Protein AF-A0A1I3RPF4-F1 (afdb_monomer_lite)

Secondary structure (DSSP, 8-state):
-PPPHHHHHHHHHHHSTT--TT-HHHHHHHHHHHHHHHHHHHHHHHHHHTT-EEEEE-SSSEEEEEE--HHHHHHHSSSSSEEEEEEE-TT--EEEEEEEETT-SSS--EEEE-GGGHHHHHHHHHHHHHH--

Sequence (133 aa):
MDKSGFSQSIDRIKSGSDYDPTDAGYKRLIKRIETEGKIARKAAQALLDAGYSVSVYDGEETTVTRSTSIGEIMAAMNTTDDDRLIAFDAEGKRVGFVWFVYGNGGDDVISDYACSLEAALA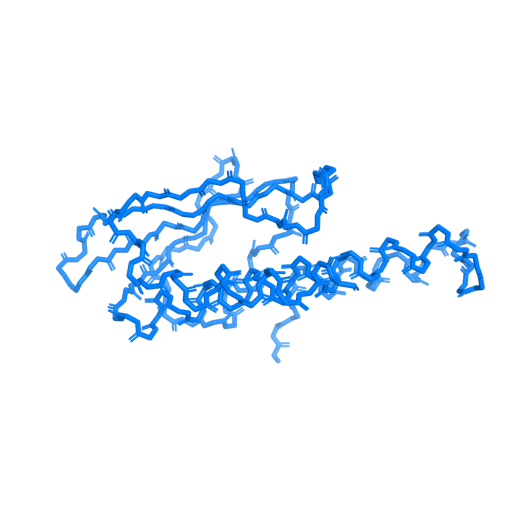PVNAYADSLAA

Structure (mmCIF, N/CA/C/O backbone):
data_AF-A0A1I3RPF4-F1
#
_entry.id   AF-A0A1I3RPF4-F1
#
loop_
_atom_site.group_PDB
_atom_site.id
_atom_site.type_symbol
_atom_site.label_atom_id
_atom_site.label_alt_id
_atom_site.label_comp_id
_atom_site.label_asym_id
_atom_site.label_entity_id
_atom_site.label_seq_id
_atom_site.pdbx_PDB_ins_code
_atom_site.Cartn_x
_atom_site.Cartn_y
_atom_site.Cartn_z
_atom_site.occupancy
_atom_site.B_iso_or_equiv
_atom_site.auth_seq_id
_atom_site.auth_comp_id
_atom_site.auth_asym_id
_atom_site.auth_atom_id
_atom_site.pdbx_PDB_model_num
ATOM 1 N N . MET A 1 1 ? -11.001 13.374 -8.369 1.00 48.22 1 MET A N 1
ATOM 2 C CA . MET A 1 1 ? -10.412 12.217 -7.667 1.00 48.22 1 MET A CA 1
ATOM 3 C C . MET A 1 1 ? -8.944 12.518 -7.527 1.00 48.22 1 MET A C 1
ATOM 5 O O . MET A 1 1 ? -8.336 12.854 -8.536 1.00 48.22 1 MET A O 1
ATOM 9 N N . ASP A 1 2 ? -8.432 12.504 -6.303 1.00 61.72 2 ASP A N 1
ATOM 10 C CA . ASP A 1 2 ? -7.007 12.720 -6.077 1.00 61.72 2 ASP A CA 1
ATOM 11 C C . ASP A 1 2 ? -6.197 11.573 -6.708 1.00 61.72 2 ASP A C 1
ATOM 13 O O . ASP A 1 2 ? -6.658 10.425 -6.729 1.00 61.72 2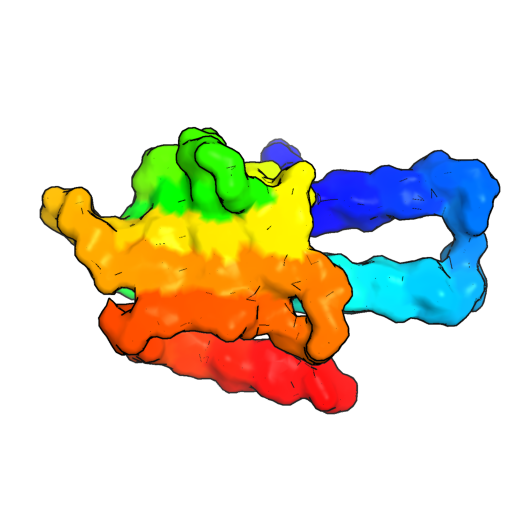 ASP A O 1
ATOM 17 N N . LYS A 1 3 ? -5.051 11.888 -7.313 1.00 74.62 3 LYS A N 1
ATOM 18 C CA . LYS A 1 3 ? -4.196 10.897 -7.982 1.00 74.62 3 LYS A CA 1
ATOM 19 C C . LYS A 1 3 ? -3.338 10.202 -6.925 1.00 74.62 3 LYS A C 1
ATOM 21 O O . LYS A 1 3 ? -2.750 10.877 -6.090 1.00 74.62 3 LYS A O 1
ATOM 26 N N . SER A 1 4 ? -3.195 8.876 -6.995 1.00 88.38 4 SER A N 1
ATOM 27 C CA . SER A 1 4 ? -2.285 8.158 -6.086 1.00 88.38 4 SER A CA 1
ATOM 28 C C . SER A 1 4 ? -0.841 8.651 -6.223 1.00 88.38 4 SER A C 1
ATOM 30 O O . SER A 1 4 ? -0.439 9.037 -7.327 1.00 88.38 4 SER A O 1
ATOM 32 N N . GLY A 1 5 ? -0.038 8.570 -5.156 1.00 88.56 5 GLY A N 1
ATOM 33 C CA . GLY A 1 5 ? 1.385 8.937 -5.220 1.00 88.56 5 GLY A CA 1
ATOM 34 C C . GLY A 1 5 ? 2.151 8.146 -6.288 1.00 88.56 5 GLY A C 1
ATOM 35 O O . GLY A 1 5 ? 2.967 8.702 -7.017 1.00 88.56 5 GLY A O 1
ATOM 36 N N . PHE A 1 6 ? 1.785 6.881 -6.520 1.00 92.75 6 PHE A N 1
ATOM 37 C CA . PHE A 1 6 ? 2.307 6.070 -7.632 1.00 92.75 6 PHE A CA 1
ATOM 38 C C . PHE A 1 6 ? 2.025 6.682 -9.015 1.00 92.75 6 PHE A C 1
ATOM 40 O O . PHE A 1 6 ? 2.915 6.744 -9.865 1.00 92.75 6 PHE A O 1
ATOM 47 N N . SER A 1 7 ? 0.798 7.166 -9.252 1.00 91.06 7 SER A N 1
ATOM 48 C CA . SER A 1 7 ? 0.452 7.834 -10.514 1.00 91.06 7 SER A CA 1
ATOM 49 C C . SER A 1 7 ? 1.229 9.136 -10.678 1.00 91.06 7 SER A C 1
ATOM 51 O O . SER A 1 7 ? 1.669 9.443 -11.784 1.00 91.06 7 SER A O 1
ATOM 53 N N . GLN A 1 8 ? 1.410 9.891 -9.593 1.00 91.94 8 GLN A N 1
ATOM 54 C CA . GLN A 1 8 ? 2.178 11.135 -9.608 1.00 91.94 8 GLN A CA 1
ATOM 55 C C . GLN A 1 8 ? 3.664 10.880 -9.914 1.00 91.94 8 GLN A C 1
ATOM 57 O O . GLN A 1 8 ? 4.267 11.633 -10.681 1.00 91.94 8 GLN A O 1
ATOM 62 N N . SER A 1 9 ? 4.244 9.794 -9.397 1.00 91.56 9 SER A N 1
ATOM 63 C CA . SER A 1 9 ? 5.628 9.394 -9.690 1.00 91.56 9 SER A CA 1
ATOM 64 C C . SER A 1 9 ? 5.828 9.010 -11.157 1.00 91.56 9 SER A C 1
ATOM 66 O O . SER A 1 9 ? 6.793 9.455 -11.782 1.00 91.56 9 SER A O 1
ATOM 68 N N . ILE A 1 10 ? 4.892 8.263 -11.752 1.00 93.69 10 ILE A N 1
ATOM 69 C CA . ILE A 1 10 ? 4.937 7.938 -13.189 1.00 93.69 10 ILE A CA 1
ATOM 70 C C . ILE A 1 10 ? 4.796 9.204 -14.044 1.00 93.69 10 ILE A C 1
ATOM 72 O O . ILE A 1 10 ? 5.541 9.367 -15.014 1.00 93.69 10 ILE A O 1
ATOM 76 N N . ASP A 1 11 ? 3.875 10.106 -13.690 1.00 94.38 11 ASP A N 1
ATOM 77 C CA . ASP A 1 11 ? 3.688 11.381 -14.395 1.00 94.38 11 ASP A CA 1
ATOM 78 C C . ASP A 1 11 ? 4.976 12.225 -14.349 1.00 94.38 11 ASP A C 1
ATOM 80 O O . ASP A 1 11 ? 5.404 12.758 -15.375 1.00 94.38 11 ASP A O 1
ATOM 84 N N . ARG A 1 12 ? 5.652 12.273 -13.190 1.00 93.00 12 ARG A N 1
ATOM 85 C CA . ARG A 1 12 ? 6.932 12.978 -13.019 1.00 93.00 12 ARG A CA 1
ATOM 86 C C . ARG A 1 12 ? 8.027 12.400 -13.913 1.00 93.00 12 ARG A C 1
ATOM 88 O O . ARG A 1 12 ? 8.697 13.169 -14.600 1.00 93.00 12 ARG A O 1
ATOM 95 N N . ILE A 1 13 ? 8.168 11.072 -13.957 1.00 93.31 13 ILE A N 1
ATOM 96 C CA . ILE A 1 13 ? 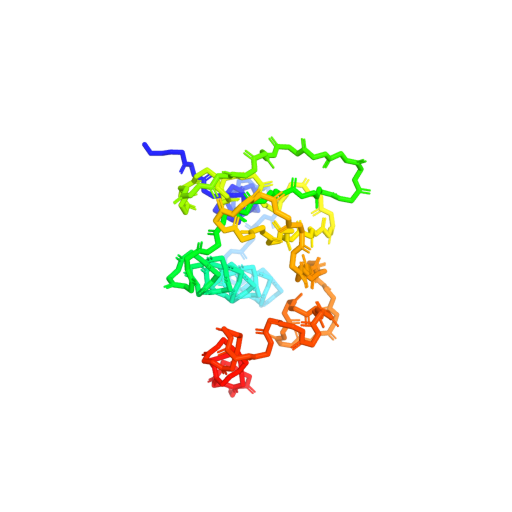9.138 10.389 -14.831 1.00 93.31 13 ILE A CA 1
ATOM 97 C C . ILE A 1 13 ? 8.887 10.755 -16.296 1.00 93.31 13 ILE A C 1
ATOM 99 O O . ILE A 1 13 ? 9.809 11.175 -16.987 1.00 93.31 13 ILE A O 1
ATOM 103 N N . LYS A 1 14 ? 7.635 10.655 -16.755 1.00 94.44 14 LYS A N 1
ATOM 104 C CA . LYS A 1 14 ? 7.255 10.933 -18.151 1.00 94.44 14 LYS A CA 1
ATOM 105 C C . LYS A 1 14 ? 7.414 12.403 -18.549 1.00 94.44 14 LYS A C 1
ATOM 107 O O . LYS A 1 14 ? 7.496 12.698 -19.736 1.00 94.44 14 LYS A O 1
ATOM 112 N N . SER A 1 15 ? 7.428 13.314 -17.576 1.00 95.00 15 SER A N 1
ATOM 113 C CA . SER A 1 15 ? 7.624 14.750 -17.802 1.00 95.00 15 SER A CA 1
ATOM 114 C C . SER A 1 15 ? 9.094 15.192 -17.839 1.00 95.00 15 SER A C 1
ATOM 116 O O . SER A 1 15 ? 9.365 16.345 -18.171 1.00 95.00 15 SER A O 1
ATOM 118 N N . GLY A 1 16 ? 10.040 14.312 -17.487 1.00 93.75 16 GLY A N 1
ATOM 119 C CA . GLY A 1 16 ? 11.468 14.636 -17.487 1.00 93.75 16 GLY A CA 1
ATOM 120 C C . GLY A 1 16 ? 12.027 14.814 -18.901 1.00 93.75 16 GLY A C 1
ATOM 121 O O . GLY A 1 16 ? 11.643 14.086 -19.813 1.00 93.75 16 GLY A O 1
ATOM 122 N N . SER A 1 17 ? 12.962 15.753 -19.085 1.00 93.19 17 SER A N 1
ATOM 123 C CA . SER A 1 17 ? 13.583 16.037 -20.394 1.00 93.19 17 SER A CA 1
ATOM 124 C C . SER A 1 17 ? 14.313 14.838 -20.996 1.00 93.19 17 SER A C 1
ATOM 126 O O . SER A 1 17 ? 14.400 14.728 -22.215 1.00 93.19 17 SER A O 1
ATOM 128 N N . ASP A 1 18 ? 14.813 13.952 -20.136 1.00 92.81 18 ASP A N 1
ATOM 129 C CA . ASP A 1 18 ? 15.638 12.803 -20.515 1.00 92.81 18 ASP A CA 1
ATOM 130 C C . ASP A 1 18 ? 14.807 11.518 -20.679 1.00 92.81 18 ASP A C 1
ATOM 132 O O . ASP A 1 18 ? 15.357 10.454 -20.960 1.00 92.81 18 ASP A O 1
ATOM 136 N N . TYR A 1 19 ? 13.481 11.593 -20.502 1.00 95.00 19 TYR A N 1
ATOM 137 C CA . TYR A 1 19 ? 12.597 10.443 -20.648 1.00 95.00 19 TYR A CA 1
ATOM 138 C C . TYR A 1 19 ? 12.561 9.943 -22.096 1.00 95.00 19 TYR A C 1
ATOM 140 O O . TYR A 1 19 ? 12.084 10.630 -22.999 1.00 95.00 19 TYR A O 1
ATOM 148 N N . ASP A 1 20 ? 12.981 8.695 -22.292 1.00 94.50 20 ASP A N 1
ATOM 149 C CA . ASP A 1 20 ? 12.804 7.960 -23.541 1.00 94.50 20 ASP A CA 1
ATOM 150 C C . ASP A 1 20 ? 11.832 6.787 -23.310 1.00 94.50 20 ASP A C 1
ATOM 152 O O . ASP A 1 20 ? 12.175 5.824 -22.616 1.00 94.50 20 ASP A O 1
ATOM 156 N N . PRO A 1 21 ? 10.616 6.807 -23.891 1.00 92.25 21 PRO A N 1
ATOM 157 C CA . PRO A 1 21 ? 9.656 5.715 -23.742 1.00 92.25 21 PRO A CA 1
ATOM 158 C C . PRO A 1 21 ? 10.120 4.411 -24.401 1.00 92.25 21 PRO A C 1
ATOM 160 O O . PRO A 1 21 ? 9.504 3.365 -24.178 1.00 92.25 21 PRO A O 1
ATOM 163 N N . THR A 1 22 ? 11.158 4.444 -25.241 1.00 94.62 22 THR A N 1
ATOM 164 C CA . THR A 1 22 ? 11.731 3.263 -25.890 1.00 94.62 22 THR A CA 1
ATOM 165 C C . THR A 1 22 ? 12.829 2.605 -25.057 1.00 94.62 22 THR A C 1
ATOM 167 O O . THR A 1 22 ? 12.987 1.380 -25.168 1.00 94.62 22 THR A O 1
ATOM 170 N N . ASP A 1 23 ? 13.478 3.363 -24.168 1.00 96.44 23 ASP A N 1
ATOM 171 C CA . ASP A 1 23 ? 14.540 2.894 -23.281 1.00 96.44 23 ASP A CA 1
ATOM 172 C C . ASP A 1 23 ? 14.045 1.793 -22.330 1.00 96.44 23 ASP A C 1
ATOM 174 O O . ASP A 1 23 ? 12.978 1.857 -21.706 1.00 96.44 23 ASP A O 1
ATOM 178 N N . ALA A 1 24 ? 14.837 0.727 -22.229 1.00 94.00 24 ALA A N 1
ATOM 179 C CA . ALA A 1 24 ? 14.465 -0.444 -21.447 1.00 94.00 24 ALA A CA 1
ATOM 180 C C . ALA A 1 24 ? 14.519 -0.186 -19.930 1.00 94.00 24 ALA A C 1
ATOM 182 O O . ALA A 1 24 ? 13.795 -0.841 -19.179 1.00 94.00 24 ALA A O 1
ATOM 183 N N . GLY A 1 25 ? 15.359 0.745 -19.473 1.00 93.25 25 GLY A N 1
ATOM 184 C CA . GLY A 1 25 ? 15.434 1.187 -18.084 1.00 93.25 25 GLY A CA 1
ATOM 185 C C . GLY A 1 25 ? 14.157 1.896 -17.649 1.00 93.25 25 GLY A C 1
ATOM 186 O O . GLY A 1 25 ? 13.546 1.474 -16.666 1.00 93.25 25 GLY A O 1
ATOM 187 N N . TYR A 1 26 ? 13.687 2.881 -18.419 1.00 94.19 26 TYR A N 1
ATOM 188 C CA . TYR A 1 26 ? 12.424 3.573 -18.130 1.00 94.19 26 TYR A CA 1
ATOM 189 C C . TYR A 1 26 ? 11.217 2.633 -18.172 1.00 94.19 26 TYR A C 1
ATOM 191 O O . TYR A 1 26 ? 10.355 2.702 -17.293 1.00 94.19 26 TYR A O 1
ATOM 199 N N . LYS A 1 27 ? 11.170 1.703 -19.136 1.00 93.69 27 LYS A N 1
ATOM 200 C CA . LYS A 1 27 ? 10.117 0.671 -19.184 1.00 93.69 27 LYS A CA 1
ATOM 201 C C . LYS A 1 27 ? 10.098 -0.191 -17.923 1.00 93.69 27 LYS A C 1
ATOM 203 O O . LYS A 1 27 ? 9.028 -0.414 -17.361 1.00 93.69 27 LYS A O 1
ATOM 208 N N . ARG A 1 28 ? 11.266 -0.665 -17.467 1.00 91.81 28 ARG A N 1
ATOM 209 C CA . ARG A 1 28 ? 11.378 -1.466 -16.234 1.00 91.81 28 ARG A CA 1
ATOM 210 C C . ARG A 1 28 ? 10.986 -0.661 -14.998 1.00 91.81 28 ARG A C 1
ATOM 212 O O . ARG A 1 28 ? 10.239 -1.171 -14.174 1.00 91.81 28 ARG A O 1
ATOM 219 N N . LEU A 1 29 ? 11.437 0.590 -14.902 1.00 91.75 29 LEU A N 1
ATOM 220 C CA . LEU A 1 29 ? 11.110 1.484 -13.791 1.00 91.75 29 LEU A CA 1
ATOM 221 C C . LEU A 1 29 ? 9.599 1.723 -13.679 1.00 91.75 29 LEU A C 1
ATOM 223 O O . LEU A 1 29 ? 9.029 1.532 -12.610 1.00 91.75 29 LEU A O 1
ATOM 227 N N . ILE A 1 30 ? 8.938 2.086 -14.782 1.00 93.19 30 ILE A N 1
ATOM 228 C CA . ILE A 1 30 ? 7.486 2.318 -14.791 1.00 93.19 30 ILE A CA 1
ATOM 229 C C . ILE A 1 30 ? 6.735 1.027 -14.444 1.00 93.19 30 ILE A C 1
ATOM 231 O O . ILE A 1 30 ? 5.855 1.058 -13.588 1.00 93.19 30 ILE A O 1
ATOM 235 N N . LYS A 1 31 ? 7.116 -0.115 -15.040 1.00 92.56 31 LYS A N 1
ATOM 236 C CA . LYS A 1 31 ? 6.503 -1.417 -14.723 1.00 92.56 31 LYS A CA 1
ATOM 237 C C . LYS A 1 31 ? 6.629 -1.757 -13.233 1.00 92.56 31 LYS A C 1
ATOM 239 O O . LYS A 1 31 ? 5.680 -2.287 -12.654 1.00 92.56 31 LYS A O 1
ATOM 244 N N . ARG A 1 32 ? 7.775 -1.450 -12.613 1.00 92.12 32 ARG A N 1
ATOM 245 C CA . ARG A 1 32 ? 7.990 -1.653 -11.175 1.00 92.12 32 ARG A CA 1
ATOM 246 C C . ARG A 1 32 ? 7.034 -0.790 -10.357 1.00 92.12 32 ARG A C 1
ATOM 248 O O . ARG A 1 32 ? 6.266 -1.347 -9.588 1.00 92.12 32 ARG A O 1
ATOM 255 N N . ILE A 1 33 ? 6.981 0.520 -10.609 1.00 93.56 33 ILE A N 1
ATOM 256 C CA . ILE A 1 33 ? 6.091 1.449 -9.883 1.00 93.56 33 ILE A CA 1
ATOM 257 C C . ILE A 1 33 ? 4.615 1.047 -10.032 1.00 93.56 33 ILE A C 1
ATOM 259 O O . ILE A 1 33 ? 3.838 1.111 -9.080 1.00 93.56 33 ILE A O 1
ATOM 263 N N . GLU A 1 34 ? 4.207 0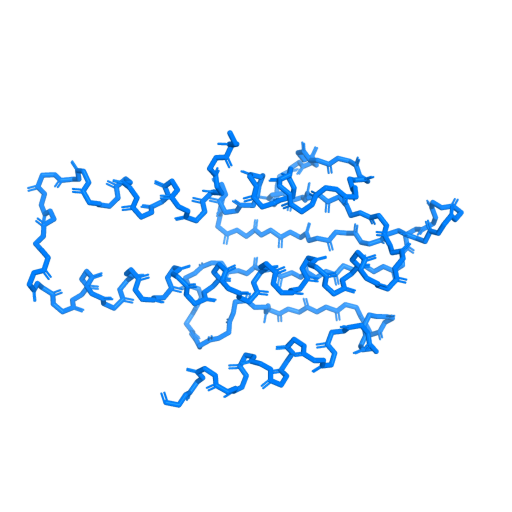.582 -11.216 1.00 93.75 34 GLU A N 1
ATOM 264 C CA . GLU A 1 34 ? 2.855 0.054 -11.434 1.00 93.75 34 GLU A CA 1
ATOM 265 C C . GLU A 1 34 ? 2.580 -1.222 -10.626 1.00 93.75 34 GLU A C 1
ATOM 267 O O . GLU A 1 34 ? 1.459 -1.428 -10.160 1.00 93.75 34 GLU A O 1
ATOM 272 N N . THR A 1 35 ? 3.577 -2.093 -10.483 1.00 93.56 35 THR A N 1
ATOM 273 C CA . THR A 1 35 ? 3.482 -3.350 -9.726 1.00 93.56 35 THR A CA 1
ATOM 274 C C . THR A 1 35 ? 3.433 -3.076 -8.225 1.00 93.56 35 THR A C 1
ATOM 276 O O . THR A 1 35 ? 2.490 -3.517 -7.566 1.00 93.56 35 THR A O 1
ATOM 279 N N . GLU A 1 36 ? 4.352 -2.248 -7.720 1.00 94.88 36 GLU A N 1
ATOM 280 C CA . GLU A 1 36 ? 4.379 -1.743 -6.341 1.00 94.88 36 GLU A CA 1
ATOM 281 C C . GLU A 1 36 ? 3.017 -1.123 -5.978 1.00 94.88 36 GLU A C 1
ATOM 283 O O . GLU A 1 36 ? 2.379 -1.521 -5.002 1.00 94.88 36 GLU A O 1
ATOM 288 N N . GLY A 1 37 ? 2.490 -0.238 -6.833 1.00 94.81 37 GLY A N 1
ATOM 289 C CA . GLY A 1 37 ? 1.194 0.406 -6.613 1.00 94.81 37 GLY A CA 1
ATOM 290 C C . GLY A 1 37 ? 0.004 -0.559 -6.614 1.00 94.81 37 GLY A C 1
ATOM 291 O O . GLY A 1 37 ? -0.959 -0.355 -5.869 1.00 94.81 37 GLY A O 1
ATOM 292 N N . LYS A 1 38 ? 0.045 -1.631 -7.418 1.00 95.25 38 LYS A N 1
ATOM 293 C CA . LYS A 1 38 ? -0.997 -2.676 -7.415 1.00 95.25 38 LYS A CA 1
ATOM 294 C C . LYS A 1 38 ? -0.985 -3.475 -6.116 1.00 95.25 38 LYS A C 1
ATOM 296 O O . LYS A 1 38 ? -2.060 -3.735 -5.573 1.00 95.25 38 LYS A O 1
ATOM 301 N N . ILE A 1 39 ? 0.195 -3.861 -5.635 1.00 96.31 39 ILE A N 1
ATOM 302 C CA . ILE A 1 39 ? 0.349 -4.619 -4.387 1.00 96.31 39 ILE A CA 1
ATOM 303 C C . ILE A 1 39 ? -0.061 -3.745 -3.197 1.00 96.31 39 ILE A C 1
ATOM 305 O O . ILE A 1 39 ? -0.931 -4.152 -2.427 1.00 96.31 39 ILE A O 1
ATOM 309 N N . ALA A 1 40 ? 0.443 -2.508 -3.113 1.00 97.19 40 ALA A N 1
ATOM 310 C CA . ALA A 1 40 ? 0.082 -1.543 -2.071 1.00 97.19 40 ALA A CA 1
ATOM 311 C C . ALA A 1 40 ? -1.432 -1.292 -2.007 1.00 97.19 40 ALA A C 1
ATOM 313 O O . ALA A 1 40 ? -2.044 -1.385 -0.941 1.00 97.19 40 ALA A O 1
ATOM 314 N N . ARG A 1 41 ? -2.077 -1.081 -3.164 1.00 97.75 41 ARG A N 1
ATOM 315 C CA . ARG A 1 41 ? -3.536 -0.925 -3.234 1.00 97.75 41 ARG A CA 1
ATOM 316 C C . ARG A 1 41 ? -4.276 -2.159 -2.739 1.00 97.75 41 ARG A C 1
ATOM 318 O O . ARG A 1 41 ? -5.284 -2.023 -2.048 1.00 97.75 41 ARG A O 1
ATOM 325 N N . LYS A 1 42 ? -3.813 -3.353 -3.111 1.00 98.00 42 LYS A N 1
ATOM 326 C CA . LYS A 1 42 ? -4.454 -4.603 -2.699 1.00 98.00 42 LYS A CA 1
ATOM 327 C C . LYS A 1 42 ? -4.291 -4.843 -1.199 1.00 98.00 42 LYS A C 1
ATOM 329 O O . LYS A 1 42 ? -5.256 -5.259 -0.571 1.00 98.00 42 LYS A O 1
ATOM 334 N N . ALA A 1 43 ? -3.130 -4.518 -0.631 1.00 98.50 43 ALA A N 1
ATOM 335 C CA . ALA A 1 43 ? -2.895 -4.552 0.809 1.00 98.50 43 ALA A CA 1
ATOM 336 C C . ALA A 1 43 ? -3.832 -3.597 1.557 1.00 98.50 43 ALA A C 1
ATOM 338 O O . ALA A 1 43 ? -4.558 -4.030 2.449 1.00 98.50 43 ALA A O 1
ATOM 339 N N . ALA A 1 44 ? -3.888 -2.326 1.146 1.00 98.62 44 ALA A N 1
ATOM 340 C CA . ALA A 1 44 ? -4.789 -1.343 1.741 1.00 98.62 44 ALA A CA 1
ATOM 341 C C . ALA A 1 44 ? -6.254 -1.801 1.669 1.00 98.62 44 ALA A C 1
ATOM 343 O O . ALA A 1 44 ? -6.949 -1.792 2.682 1.00 98.62 44 ALA A O 1
ATOM 344 N N . GLN A 1 45 ? -6.711 -2.268 0.502 1.00 98.75 45 GLN A N 1
ATOM 345 C CA . GLN A 1 45 ? -8.081 -2.757 0.341 1.00 98.75 45 GLN A CA 1
ATOM 346 C C . GLN A 1 45 ? -8.363 -3.985 1.213 1.00 98.75 45 GLN A C 1
ATOM 348 O O . GLN A 1 45 ? -9.411 -4.039 1.843 1.00 98.75 45 GLN A O 1
ATOM 353 N N . ALA A 1 46 ? -7.431 -4.935 1.306 1.00 98.75 46 ALA A N 1
ATOM 354 C CA . ALA A 1 46 ? -7.604 -6.124 2.135 1.00 98.75 46 ALA A CA 1
ATOM 355 C C . ALA A 1 46 ? -7.736 -5.783 3.630 1.00 98.75 46 ALA A C 1
ATOM 357 O O . ALA A 1 46 ? -8.533 -6.401 4.334 1.00 98.75 46 ALA A O 1
ATOM 358 N N . LEU A 1 47 ? -7.006 -4.769 4.112 1.00 98.81 47 LEU A N 1
ATOM 359 C CA . LEU A 1 47 ? -7.161 -4.274 5.483 1.00 98.81 47 LEU A CA 1
ATOM 360 C C . LEU A 1 47 ? -8.542 -3.639 5.705 1.00 98.81 47 LEU A C 1
ATOM 362 O O . LEU A 1 47 ? -9.179 -3.909 6.723 1.00 98.81 47 LEU A O 1
ATOM 366 N N . LEU A 1 48 ? -9.019 -2.834 4.751 1.00 98.75 48 LEU A N 1
ATOM 367 C CA . LEU A 1 48 ? -10.351 -2.223 4.813 1.00 98.75 48 LEU A CA 1
ATOM 368 C C . LEU A 1 48 ? -11.469 -3.276 4.775 1.00 98.75 48 LEU A C 1
ATOM 370 O O . LEU A 1 48 ? -12.407 -3.204 5.566 1.00 98.75 48 LEU A O 1
ATOM 374 N N . ASP A 1 49 ? -11.350 -4.278 3.901 1.00 98.56 49 ASP A N 1
ATOM 375 C CA . ASP A 1 49 ? -12.319 -5.374 3.761 1.00 98.56 49 ASP A CA 1
ATOM 376 C C . ASP A 1 49 ? -12.368 -6.257 5.019 1.00 98.56 49 ASP A C 1
ATOM 378 O O . ASP A 1 49 ? -13.420 -6.795 5.364 1.00 98.56 49 ASP A O 1
ATOM 382 N N . ALA A 1 50 ? -11.248 -6.366 5.743 1.00 98.31 50 ALA A N 1
ATOM 383 C CA . ALA A 1 50 ? -11.170 -7.018 7.050 1.00 98.31 50 ALA A CA 1
ATOM 384 C C . ALA A 1 50 ? -11.777 -6.179 8.197 1.00 98.31 50 ALA A C 1
ATOM 386 O O . ALA A 1 50 ? -11.800 -6.630 9.343 1.00 98.31 50 ALA A O 1
ATOM 387 N N . GLY A 1 51 ? -12.287 -4.977 7.907 1.00 98.38 51 GLY A N 1
ATOM 388 C CA . GLY A 1 51 ? -12.945 -4.096 8.872 1.00 98.38 51 GLY A CA 1
ATOM 389 C C . GLY A 1 51 ? -11.997 -3.177 9.643 1.00 98.38 51 GLY A C 1
ATOM 390 O O . GLY A 1 51 ? -12.421 -2.560 10.621 1.00 98.38 51 GLY A O 1
ATOM 391 N N . TYR A 1 52 ? -10.732 -3.068 9.230 1.00 98.75 52 TYR A N 1
ATOM 392 C CA . TYR A 1 52 ? -9.783 -2.165 9.870 1.00 98.75 52 TYR A CA 1
ATOM 393 C C . TYR A 1 52 ? -9.903 -0.737 9.337 1.00 98.75 52 TYR A C 1
ATOM 395 O O . TYR A 1 52 ? -10.179 -0.506 8.160 1.00 98.75 52 TYR A O 1
ATOM 403 N N . SER A 1 53 ? -9.604 0.233 10.199 1.00 98.81 53 SER A N 1
ATOM 404 C CA . SER A 1 53 ? -9.210 1.574 9.753 1.00 98.81 53 SER A CA 1
ATOM 405 C C . SER A 1 53 ? -7.690 1.654 9.628 1.00 98.81 53 SER A C 1
ATOM 407 O O . SER A 1 53 ? -6.964 0.955 10.341 1.00 98.81 53 SER A O 1
ATOM 409 N N . VAL A 1 54 ? -7.196 2.486 8.710 1.00 98.88 54 VAL A N 1
ATOM 410 C CA . VAL A 1 54 ? -5.777 2.511 8.336 1.00 98.88 54 VAL A CA 1
ATOM 411 C C . VAL A 1 54 ? -5.200 3.917 8.456 1.00 98.88 54 VAL A C 1
ATOM 413 O O . VAL A 1 54 ? -5.735 4.872 7.898 1.00 98.88 54 VAL A O 1
ATOM 416 N N . SER A 1 55 ? -4.086 4.046 9.172 1.00 98.81 55 SER A N 1
ATOM 417 C CA . SER A 1 55 ? -3.227 5.232 9.091 1.00 98.81 55 SER A CA 1
ATOM 418 C C . SER A 1 55 ? -2.078 5.002 8.112 1.00 98.81 55 SER A C 1
ATOM 420 O O . SER A 1 55 ? -1.592 3.875 8.007 1.00 98.81 55 SER A O 1
ATOM 422 N N . VAL A 1 56 ? -1.616 6.067 7.458 1.00 98.69 56 VAL A N 1
ATOM 423 C CA . VAL A 1 56 ? -0.400 6.070 6.629 1.00 98.69 56 VAL A CA 1
ATOM 424 C C . VAL A 1 56 ? 0.695 6.797 7.399 1.00 98.69 56 VAL A C 1
ATOM 426 O O . VAL A 1 56 ? 0.481 7.923 7.850 1.00 98.69 56 VAL A O 1
ATOM 429 N N . TYR A 1 57 ? 1.830 6.129 7.588 1.00 98.31 57 TYR A N 1
ATOM 430 C CA . TYR A 1 57 ? 3.050 6.700 8.147 1.00 98.31 57 TYR A CA 1
ATOM 431 C C . TYR A 1 57 ? 4.149 6.650 7.088 1.00 98.31 57 TYR A C 1
ATOM 433 O O . TYR A 1 57 ? 4.511 5.551 6.679 1.00 98.31 57 TYR A O 1
ATOM 441 N N . ASP A 1 58 ? 4.686 7.792 6.682 1.00 96.00 58 ASP A N 1
ATOM 442 C CA . ASP A 1 58 ? 5.561 7.933 5.502 1.00 96.00 58 ASP A CA 1
ATOM 443 C C . ASP A 1 58 ? 7.062 7.772 5.804 1.00 96.00 58 ASP A C 1
ATOM 445 O O . ASP A 1 58 ? 7.920 8.243 5.060 1.00 96.00 58 ASP A O 1
ATOM 449 N N . GLY A 1 59 ? 7.390 7.159 6.942 1.00 92.44 59 GLY A N 1
ATOM 450 C CA . GLY A 1 59 ? 8.765 7.062 7.435 1.00 92.44 59 GLY A CA 1
ATOM 451 C C . GLY A 1 59 ? 9.157 8.207 8.373 1.00 92.44 59 GLY A C 1
ATOM 452 O O . GLY A 1 59 ? 10.054 8.019 9.199 1.00 92.44 59 GLY A O 1
ATOM 453 N N . GLU A 1 60 ? 8.436 9.332 8.341 1.00 93.62 60 GLU A N 1
ATOM 454 C CA . GLU A 1 60 ? 8.695 10.503 9.183 1.00 93.62 60 GLU A CA 1
ATOM 455 C C . GLU A 1 60 ? 7.503 10.810 10.098 1.00 93.62 60 GLU A C 1
ATOM 457 O O . GLU A 1 60 ? 7.647 10.820 11.330 1.00 93.62 60 GLU A O 1
ATOM 462 N N . GLU A 1 61 ? 6.308 10.966 9.529 1.00 96.06 61 GLU A N 1
ATOM 463 C CA . GLU A 1 61 ? 5.088 11.356 10.231 1.00 96.06 61 GLU A CA 1
ATOM 464 C C . GLU A 1 61 ? 3.848 10.559 9.800 1.00 96.06 61 GLU A C 1
ATOM 466 O O . GLU A 1 61 ? 3.854 9.775 8.857 1.00 96.06 61 GLU A O 1
ATOM 471 N N . THR A 1 62 ? 2.751 10.706 10.553 1.00 98.06 62 THR A N 1
ATOM 472 C CA . THR A 1 62 ? 1.457 10.120 10.167 1.00 98.06 62 THR A CA 1
ATOM 473 C C . THR A 1 62 ? 0.684 11.116 9.310 1.00 98.06 62 THR A C 1
ATOM 475 O O . THR A 1 62 ? 0.108 12.064 9.844 1.00 98.06 62 THR A O 1
ATOM 478 N N . THR A 1 63 ? 0.632 10.882 8.002 1.00 97.44 63 THR A N 1
ATOM 479 C CA . THR A 1 63 ? 0.013 11.784 7.013 1.00 97.44 63 THR A CA 1
ATOM 480 C C . THR A 1 63 ? -1.493 11.558 6.860 1.00 97.44 63 THR A C 1
ATOM 482 O O . THR A 1 63 ? -2.246 12.484 6.560 1.00 97.44 63 THR A O 1
ATOM 485 N N . VAL A 1 64 ? -1.966 10.339 7.139 1.00 98.19 64 VAL A N 1
ATOM 486 C CA . VAL A 1 64 ? -3.393 9.978 7.184 1.00 98.19 64 VAL A CA 1
ATOM 487 C C . VAL A 1 64 ? -3.677 9.239 8.481 1.00 98.19 64 VAL A C 1
ATOM 489 O O . VAL A 1 64 ? -2.967 8.300 8.830 1.00 98.19 64 VAL A O 1
ATOM 492 N N . THR A 1 65 ? -4.739 9.625 9.192 1.00 98.44 65 THR A N 1
ATOM 493 C CA . THR A 1 65 ? -5.120 9.004 10.469 1.00 98.44 65 THR A CA 1
ATOM 494 C C . THR A 1 65 ? -6.411 8.204 10.336 1.00 98.44 65 THR A C 1
ATOM 496 O O . THR A 1 65 ? -7.470 8.791 10.132 1.00 98.44 65 THR A O 1
ATOM 499 N N . ARG A 1 66 ? -6.332 6.877 10.524 1.00 98.00 66 ARG A N 1
ATOM 500 C CA . ARG A 1 66 ? -7.484 5.953 10.627 1.00 98.00 66 ARG A CA 1
ATOM 501 C C . ARG A 1 66 ? -8.531 6.125 9.521 1.00 98.00 66 ARG A C 1
ATOM 503 O O . ARG A 1 66 ? -9.734 6.090 9.778 1.00 98.00 66 ARG A O 1
ATOM 510 N N . SER A 1 67 ? -8.078 6.303 8.287 1.00 98.56 67 SER A N 1
ATOM 511 C CA . SER A 1 67 ? -8.968 6.400 7.140 1.00 98.56 67 SER A CA 1
ATOM 512 C C . SER A 1 67 ? -9.575 5.039 6.800 1.00 98.56 67 SER A C 1
ATOM 514 O O . SER A 1 67 ? -8.969 3.983 6.998 1.00 98.56 67 SER A O 1
ATOM 516 N N . THR A 1 68 ? -10.794 5.079 6.275 1.00 98.56 68 THR A N 1
ATOM 517 C CA . THR A 1 68 ? -11.464 3.946 5.621 1.00 98.56 68 THR A CA 1
ATOM 518 C C . THR A 1 68 ? -11.604 4.168 4.110 1.00 98.56 68 THR A C 1
ATOM 520 O O . THR A 1 68 ? -12.252 3.395 3.406 1.00 98.56 68 THR A O 1
ATOM 523 N N . SER A 1 69 ? -10.990 5.235 3.590 1.00 98.25 69 SER A N 1
ATOM 524 C CA . SER A 1 69 ? -11.026 5.615 2.185 1.00 98.25 69 SER A CA 1
ATOM 525 C C . SER A 1 69 ? -9.779 5.114 1.472 1.00 98.25 69 SER A C 1
ATOM 527 O O . SER A 1 69 ? -8.680 5.638 1.654 1.00 98.25 69 SER A O 1
ATOM 529 N N . ILE A 1 70 ? -9.959 4.147 0.569 1.00 97.94 70 ILE A N 1
ATOM 530 C CA . ILE A 1 70 ? -8.873 3.684 -0.306 1.00 97.94 70 ILE A CA 1
ATOM 531 C C . ILE A 1 70 ? -8.265 4.833 -1.127 1.00 97.94 70 ILE A C 1
ATOM 533 O O . ILE A 1 70 ? -7.087 4.797 -1.461 1.00 97.94 70 ILE A O 1
ATOM 537 N N . GLY A 1 71 ? -9.059 5.856 -1.463 1.00 96.56 71 GLY A N 1
ATOM 538 C CA . GLY A 1 71 ? -8.581 7.023 -2.201 1.00 96.56 71 GLY A CA 1
ATOM 539 C C . GLY A 1 71 ? -7.595 7.856 -1.387 1.00 96.56 71 GLY A C 1
ATOM 540 O O . GLY A 1 71 ? -6.527 8.174 -1.894 1.00 96.56 71 GLY A O 1
ATOM 541 N N . GLU A 1 72 ? -7.934 8.156 -0.131 1.00 97.69 72 GLU A N 1
ATOM 542 C CA . GLU A 1 72 ? -7.071 8.934 0.770 1.00 97.69 72 GLU A CA 1
ATOM 543 C C . GLU A 1 72 ? -5.781 8.182 1.096 1.00 97.69 72 GLU A C 1
ATOM 545 O O . GLU A 1 72 ? -4.699 8.752 1.005 1.00 97.69 72 GLU A O 1
ATOM 550 N N . ILE A 1 73 ? -5.886 6.883 1.396 1.00 98.38 73 ILE A N 1
ATOM 551 C CA . ILE A 1 73 ? -4.724 6.037 1.692 1.00 98.38 73 ILE A CA 1
ATOM 552 C C . ILE A 1 73 ? -3.769 6.016 0.495 1.00 98.38 73 ILE A C 1
ATOM 554 O O . ILE A 1 73 ? -2.588 6.311 0.635 1.00 98.38 73 ILE A O 1
ATOM 558 N N . MET A 1 74 ? -4.277 5.735 -0.709 1.00 97.44 74 MET A N 1
ATOM 559 C CA . MET A 1 74 ? -3.430 5.640 -1.902 1.00 97.44 74 MET A CA 1
ATOM 560 C C . MET A 1 74 ? -2.871 6.987 -2.374 1.00 97.44 74 MET A C 1
ATOM 562 O O . MET A 1 74 ? -1.867 6.998 -3.087 1.00 97.44 74 MET A O 1
ATOM 566 N N . ALA A 1 75 ? -3.529 8.103 -2.049 1.00 96.12 75 ALA A N 1
ATOM 567 C CA . ALA A 1 75 ? -3.016 9.444 -2.324 1.00 96.12 75 ALA A CA 1
ATOM 568 C C . ALA A 1 75 ? -1.839 9.806 -1.408 1.00 96.12 75 ALA A C 1
ATOM 570 O O . ALA A 1 75 ? -0.918 10.480 -1.860 1.00 96.12 75 ALA A O 1
ATOM 571 N N . ALA A 1 76 ? -1.853 9.324 -0.163 1.00 96.44 76 ALA A N 1
ATOM 572 C CA . ALA A 1 76 ? -0.814 9.593 0.826 1.00 96.44 76 ALA A CA 1
ATOM 573 C C . ALA A 1 76 ? 0.403 8.658 0.745 1.00 96.44 76 ALA A C 1
ATOM 575 O O . ALA A 1 76 ? 1.451 9.008 1.264 1.00 96.44 76 ALA A O 1
ATOM 576 N N . MET A 1 77 ? 0.276 7.488 0.112 1.00 96.88 77 MET A N 1
ATOM 577 C CA . MET A 1 77 ? 1.396 6.558 -0.083 1.00 96.88 77 MET A CA 1
ATOM 578 C C . MET A 1 77 ? 2.319 6.973 -1.238 1.00 96.88 77 MET A C 1
ATOM 580 O O . MET A 1 77 ? 1.870 7.560 -2.227 1.00 96.88 77 MET A O 1
ATOM 584 N N . ASN A 1 78 ? 3.575 6.527 -1.178 1.00 93.88 78 ASN A N 1
ATOM 585 C CA . ASN A 1 78 ? 4.628 6.703 -2.181 1.00 93.88 78 ASN A CA 1
ATOM 586 C C . ASN A 1 78 ? 5.011 8.177 -2.383 1.00 93.88 78 ASN A C 1
ATOM 588 O O . ASN A 1 78 ? 5.173 8.652 -3.513 1.00 93.88 78 ASN A O 1
ATOM 592 N N . THR A 1 79 ? 5.113 8.901 -1.267 1.00 89.38 79 THR A N 1
ATOM 593 C CA . THR A 1 79 ? 5.618 10.280 -1.171 1.00 89.38 79 THR A CA 1
ATOM 594 C C . THR A 1 79 ? 7.074 10.341 -0.703 1.00 89.38 79 THR A C 1
ATOM 596 O O . THR A 1 79 ? 7.758 11.322 -0.995 1.00 89.38 79 THR A O 1
ATOM 599 N N . THR A 1 80 ? 7.542 9.283 -0.041 1.00 89.12 80 THR A N 1
ATOM 600 C CA . THR A 1 80 ? 8.907 9.044 0.457 1.00 89.12 80 THR A CA 1
ATOM 601 C C . THR A 1 80 ? 9.417 7.679 -0.048 1.00 89.12 80 THR A C 1
ATOM 603 O O . THR A 1 80 ? 8.809 7.088 -0.943 1.00 89.12 80 THR A O 1
ATOM 606 N N . ASP A 1 81 ? 10.543 7.185 0.483 1.00 91.00 81 ASP A N 1
ATOM 607 C CA . ASP A 1 81 ? 11.143 5.901 0.083 1.00 91.00 81 ASP A CA 1
ATOM 608 C C . ASP A 1 81 ? 10.481 4.676 0.752 1.00 91.00 81 ASP A C 1
ATOM 610 O O . ASP A 1 81 ? 10.636 3.550 0.268 1.00 91.00 81 ASP A O 1
ATOM 614 N N . ASP A 1 82 ? 9.720 4.865 1.834 1.00 95.38 82 ASP A N 1
ATOM 615 C CA . ASP A 1 82 ? 9.004 3.793 2.524 1.00 95.38 82 ASP A CA 1
ATOM 616 C C . ASP A 1 82 ? 7.708 4.282 3.184 1.00 95.38 82 ASP A C 1
ATOM 618 O O . ASP A 1 82 ? 7.595 5.424 3.609 1.00 95.38 82 ASP A O 1
ATOM 622 N N . ASP A 1 83 ? 6.724 3.392 3.301 1.00 97.81 83 ASP A N 1
ATOM 623 C CA . ASP A 1 83 ? 5.467 3.662 4.000 1.00 97.81 83 ASP A CA 1
ATOM 624 C C . ASP A 1 83 ? 5.134 2.541 4.975 1.00 97.81 83 ASP A C 1
ATOM 626 O O . ASP A 1 83 ? 5.402 1.363 4.732 1.00 97.81 83 ASP A O 1
ATOM 630 N N . ARG A 1 84 ? 4.419 2.875 6.048 1.00 98.44 84 ARG A N 1
ATOM 631 C CA . ARG A 1 84 ? 3.729 1.902 6.894 1.00 98.44 84 ARG A CA 1
ATOM 632 C C . ARG A 1 84 ? 2.234 2.165 6.898 1.00 98.44 84 ARG A C 1
ATOM 634 O O . ARG A 1 84 ? 1.780 3.222 7.332 1.00 98.44 84 ARG A O 1
ATOM 641 N N . LEU A 1 85 ? 1.462 1.152 6.517 1.00 98.75 85 LEU A N 1
ATOM 642 C CA . LEU A 1 85 ? 0.028 1.117 6.790 1.00 98.75 85 LEU A CA 1
ATOM 643 C C . LEU A 1 85 ? -0.190 0.552 8.187 1.00 98.75 85 LEU A C 1
ATOM 645 O O . LEU A 1 85 ? 0.164 -0.594 8.456 1.00 98.75 85 LEU A O 1
ATOM 649 N N . ILE A 1 86 ? -0.766 1.344 9.086 1.00 98.81 86 ILE A N 1
ATOM 650 C CA . ILE A 1 86 ? -1.033 0.943 10.471 1.00 98.81 86 ILE A CA 1
ATOM 651 C C . ILE A 1 86 ? -2.521 0.625 10.607 1.00 98.81 86 ILE A C 1
ATOM 653 O O . ILE A 1 86 ? -3.355 1.515 10.453 1.00 98.81 86 ILE A O 1
ATOM 657 N N . ALA A 1 87 ? -2.844 -0.631 10.917 1.00 98.81 87 ALA A N 1
ATOM 658 C CA . ALA A 1 87 ? -4.219 -1.110 11.034 1.00 98.81 87 ALA A CA 1
ATOM 659 C C . ALA A 1 87 ? -4.756 -0.963 12.466 1.00 98.81 87 ALA A C 1
ATOM 661 O O . ALA A 1 87 ? -4.058 -1.279 13.440 1.00 98.81 87 ALA A O 1
ATOM 662 N N . PHE A 1 88 ? -6.010 -0.534 12.589 1.00 98.81 88 PHE A N 1
ATOM 663 C CA . PHE A 1 88 ? -6.743 -0.418 13.848 1.00 98.81 88 PHE A CA 1
ATOM 664 C C . PHE A 1 88 ? -8.083 -1.153 13.760 1.00 98.81 88 PHE A C 1
ATOM 666 O O . PHE A 1 88 ? -8.761 -1.062 12.736 1.00 98.81 88 PHE A O 1
ATOM 673 N N . ASP A 1 89 ? -8.462 -1.852 14.829 1.00 98.38 89 ASP A N 1
ATOM 674 C CA . ASP A 1 89 ? -9.767 -2.514 14.952 1.00 98.38 89 ASP A CA 1
ATOM 675 C C . ASP A 1 89 ? -10.915 -1.512 15.177 1.00 98.38 89 ASP A C 1
ATOM 677 O O . ASP A 1 89 ? -10.712 -0.292 15.209 1.00 98.38 89 ASP A O 1
ATOM 681 N N . ALA A 1 90 ? -12.139 -2.032 15.298 1.00 96.56 90 ALA A N 1
ATOM 682 C CA . ALA A 1 90 ? -13.355 -1.235 15.461 1.00 96.56 90 ALA A CA 1
ATOM 683 C C . ALA A 1 90 ? -13.360 -0.420 16.767 1.00 96.56 90 ALA A C 1
ATOM 685 O O . ALA A 1 90 ? -13.956 0.656 16.831 1.00 96.56 90 ALA A O 1
ATOM 686 N N . GLU A 1 91 ? -12.657 -0.897 17.794 1.00 97.44 91 GLU A N 1
ATOM 687 C CA . GLU A 1 91 ? -12.457 -0.213 19.070 1.00 97.44 91 GLU A CA 1
ATOM 688 C C . GLU A 1 91 ? -11.332 0.836 19.003 1.00 97.44 91 GLU A C 1
ATOM 690 O O . GLU A 1 91 ? -11.078 1.562 19.969 1.00 97.44 91 GLU A O 1
ATOM 695 N N . GLY A 1 92 ? -10.647 0.946 17.862 1.00 96.44 92 GLY A N 1
ATOM 696 C CA . GLY A 1 92 ? -9.544 1.872 17.655 1.00 96.44 92 GLY A CA 1
ATOM 697 C C . GLY A 1 92 ? -8.251 1.429 18.339 1.00 96.44 92 GLY A C 1
ATOM 698 O O . GLY A 1 92 ? -7.375 2.261 18.593 1.00 96.44 92 GLY A O 1
ATOM 699 N N . LYS A 1 93 ? -8.084 0.148 18.653 1.00 98.25 93 LYS A N 1
ATOM 700 C CA . LYS A 1 93 ? -6.812 -0.404 19.117 1.00 98.25 93 LYS A CA 1
ATOM 701 C C . LYS A 1 93 ? -5.960 -0.788 17.909 1.00 98.25 93 LYS A C 1
ATOM 703 O O . LYS A 1 93 ? -6.438 -1.317 16.913 1.00 98.25 93 LYS A O 1
ATOM 708 N N . ARG A 1 94 ? -4.658 -0.498 17.990 1.00 98.31 94 ARG A N 1
ATOM 709 C CA . ARG A 1 94 ? -3.697 -0.875 16.947 1.00 98.31 94 ARG A CA 1
ATOM 710 C C . ARG A 1 94 ? -3.573 -2.401 16.884 1.00 98.31 94 ARG A C 1
ATOM 712 O O . ARG A 1 94 ? -3.223 -3.023 17.886 1.00 98.31 94 ARG A O 1
ATOM 719 N N . VAL A 1 95 ? -3.801 -2.964 15.700 1.00 98.31 95 VAL A N 1
ATOM 720 C CA . VAL A 1 95 ? -3.726 -4.408 15.418 1.00 98.31 95 VAL A CA 1
ATOM 721 C C . VAL A 1 95 ? -2.349 -4.794 14.889 1.00 98.31 95 VAL A C 1
ATOM 723 O O . VAL A 1 95 ? -1.802 -5.820 15.288 1.00 98.31 95 VAL A O 1
ATOM 726 N N . GLY A 1 96 ? -1.765 -3.971 14.016 1.00 98.62 96 GLY A N 1
ATOM 727 C CA . GLY A 1 96 ? -0.509 -4.295 13.346 1.00 98.62 96 GLY A CA 1
ATOM 728 C C . GLY A 1 96 ? -0.049 -3.205 12.386 1.00 98.62 96 GLY A C 1
ATOM 729 O O . GLY A 1 96 ? -0.560 -2.082 12.413 1.00 98.62 96 GLY A O 1
ATOM 730 N N . PHE A 1 97 ? 0.938 -3.533 11.559 1.00 98.62 97 PHE A N 1
ATOM 731 C CA . PHE A 1 97 ? 1.381 -2.693 10.451 1.00 98.62 97 PHE A CA 1
ATOM 732 C C . PHE A 1 97 ? 1.770 -3.547 9.240 1.00 98.62 97 PHE A C 1
ATOM 734 O O . PHE A 1 97 ? 2.063 -4.732 9.399 1.00 98.62 97 PHE A O 1
ATOM 741 N N . VAL A 1 98 ? 1.808 -2.915 8.070 1.00 98.62 98 VAL A N 1
ATOM 742 C CA . VAL A 1 98 ? 2.414 -3.423 6.832 1.00 98.62 98 VAL A CA 1
ATOM 743 C C . VAL A 1 98 ? 3.449 -2.402 6.388 1.00 98.62 98 VAL A C 1
ATOM 745 O O . VAL A 1 98 ? 3.118 -1.219 6.324 1.00 98.62 98 VAL A O 1
ATOM 748 N N . TRP A 1 99 ? 4.682 -2.831 6.141 1.00 97.94 99 TRP A N 1
ATOM 749 C CA . TRP A 1 99 ? 5.795 -1.975 5.742 1.00 97.94 99 TRP A CA 1
ATOM 750 C C . TRP A 1 99 ? 6.109 -2.159 4.260 1.00 97.94 99 TRP A C 1
ATOM 752 O O . TRP A 1 99 ? 6.329 -3.279 3.801 1.00 97.94 99 TRP A O 1
ATOM 762 N N . PHE A 1 100 ? 6.123 -1.052 3.529 1.00 97.31 100 PHE A N 1
ATOM 763 C CA . PHE A 1 100 ? 6.392 -0.958 2.102 1.00 97.31 100 PHE A CA 1
ATOM 764 C C . PHE A 1 100 ? 7.721 -0.243 1.908 1.00 97.31 100 PHE A C 1
ATOM 766 O O . PHE A 1 100 ? 7.889 0.831 2.473 1.00 97.31 100 PHE A O 1
ATOM 773 N N . VAL A 1 101 ? 8.637 -0.798 1.113 1.00 95.38 101 VAL A N 1
ATOM 774 C CA . VAL A 1 101 ? 9.904 -0.131 0.765 1.00 95.38 101 VAL A CA 1
ATOM 775 C C . VAL A 1 101 ? 9.991 -0.023 -0.752 1.00 95.38 101 VAL A C 1
ATOM 777 O O . VAL A 1 101 ? 10.065 -1.035 -1.454 1.00 95.38 101 VAL A O 1
ATOM 780 N N . TYR A 1 102 ? 9.962 1.202 -1.269 1.00 93.12 102 TYR A N 1
ATOM 781 C CA . TYR A 1 102 ? 9.869 1.459 -2.703 1.00 93.12 102 TYR A CA 1
ATOM 782 C C . TYR A 1 102 ? 11.221 1.333 -3.391 1.00 93.12 102 TYR A C 1
ATOM 784 O O . TYR A 1 102 ? 12.252 1.779 -2.892 1.00 93.12 102 TYR A O 1
ATOM 792 N N . GLY A 1 103 ? 11.233 0.707 -4.569 1.00 88.00 103 GLY A N 1
ATOM 793 C CA . GLY A 1 103 ? 12.468 0.482 -5.312 1.00 88.00 103 GLY A CA 1
ATOM 794 C C . GLY A 1 103 ? 13.464 -0.460 -4.638 1.00 88.00 103 GLY A C 1
ATOM 795 O O . GLY A 1 103 ? 14.588 -0.574 -5.135 1.00 88.00 103 GLY A O 1
ATOM 796 N N . ASN A 1 104 ? 13.068 -1.151 -3.564 1.00 80.12 104 ASN A N 1
ATOM 797 C CA . ASN A 1 104 ? 13.872 -2.219 -2.990 1.00 80.12 104 ASN A CA 1
ATOM 798 C C . ASN A 1 104 ? 14.041 -3.344 -4.027 1.00 80.12 104 ASN A C 1
ATOM 800 O O . ASN A 1 104 ? 13.139 -3.620 -4.818 1.00 80.12 104 ASN A O 1
ATOM 804 N N . GLY A 1 105 ? 15.222 -3.957 -4.086 1.00 64.81 105 GLY A N 1
ATOM 805 C CA . GLY A 1 105 ? 15.529 -4.969 -5.096 1.00 64.81 105 GLY A CA 1
ATOM 806 C C . GLY A 1 105 ? 14.693 -6.235 -4.895 1.00 64.81 105 GLY A C 1
ATOM 807 O O . GLY A 1 105 ? 15.026 -7.048 -4.041 1.00 64.81 105 GLY A O 1
ATOM 808 N N . GLY A 1 106 ? 13.634 -6.406 -5.687 1.00 67.50 106 GLY A N 1
ATOM 809 C CA . GLY A 1 106 ? 12.717 -7.547 -5.649 1.00 67.50 106 GLY A CA 1
ATOM 810 C C . GLY A 1 106 ? 11.441 -7.265 -6.450 1.00 67.50 106 GLY A C 1
ATOM 811 O O . GLY A 1 106 ? 11.243 -6.146 -6.923 1.00 67.50 106 GLY A O 1
ATOM 812 N N . ASP A 1 107 ? 10.592 -8.281 -6.616 1.00 70.19 107 ASP A N 1
ATOM 813 C CA . ASP A 1 107 ? 9.294 -8.147 -7.300 1.00 70.19 107 ASP A CA 1
ATOM 814 C C . ASP A 1 107 ? 8.146 -7.763 -6.341 1.00 70.19 107 ASP A C 1
ATOM 816 O O . ASP A 1 107 ? 7.059 -7.402 -6.797 1.00 70.19 107 ASP A O 1
ATOM 820 N N . ASP A 1 108 ? 8.392 -7.799 -5.024 1.00 83.19 108 ASP A N 1
ATOM 821 C CA . ASP A 1 108 ? 7.441 -7.413 -3.977 1.00 83.19 108 ASP A CA 1
ATOM 822 C C . ASP A 1 108 ? 7.888 -6.131 -3.259 1.00 83.19 108 ASP A C 1
ATOM 824 O O . ASP A 1 108 ? 9.059 -5.947 -2.924 1.00 83.19 108 ASP A O 1
ATOM 828 N N . VAL A 1 109 ? 6.925 -5.243 -3.024 1.00 94.06 109 VAL A N 1
ATOM 829 C CA . VAL A 1 109 ? 7.094 -3.972 -2.310 1.00 94.06 109 VAL A CA 1
ATOM 830 C C . VAL A 1 109 ? 6.879 -4.123 -0.803 1.00 94.06 109 VAL A C 1
ATOM 832 O O . VAL A 1 109 ? 7.343 -3.284 -0.030 1.00 94.06 109 VAL A O 1
ATOM 835 N N . ILE A 1 110 ? 6.163 -5.167 -0.369 1.00 95.81 110 ILE A N 1
ATOM 836 C CA . ILE A 1 110 ? 5.921 -5.442 1.048 1.00 95.81 110 ILE A CA 1
ATOM 837 C C . ILE A 1 110 ? 7.201 -6.024 1.646 1.00 95.81 110 ILE A C 1
ATOM 839 O O . IL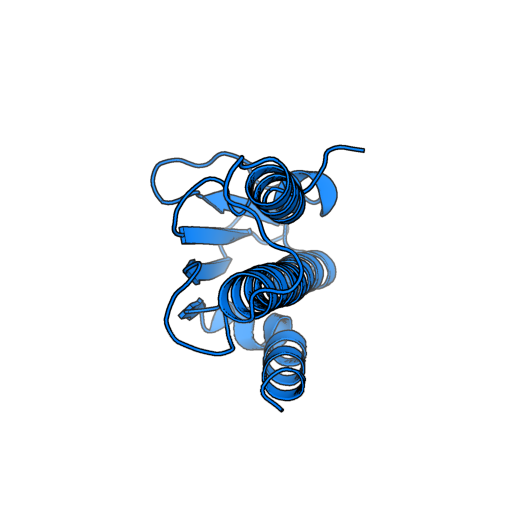E A 1 110 ? 7.606 -7.138 1.330 1.00 95.81 110 ILE A O 1
ATOM 843 N N . SER A 1 111 ? 7.837 -5.264 2.533 1.00 95.19 111 SER A N 1
ATOM 844 C CA . SER A 1 111 ? 9.071 -5.682 3.198 1.00 95.19 111 SER A CA 1
ATOM 845 C C . SER A 1 111 ? 8.813 -6.517 4.450 1.00 95.19 111 SER A C 1
ATOM 847 O O . SER A 1 111 ? 9.611 -7.401 4.752 1.00 95.19 111 SER A O 1
ATOM 849 N N . ASP A 1 112 ? 7.766 -6.198 5.215 1.00 96.31 112 ASP A N 1
ATOM 850 C CA . ASP A 1 112 ? 7.392 -6.906 6.446 1.00 96.31 112 ASP A CA 1
ATOM 851 C C . ASP A 1 112 ? 5.948 -6.562 6.850 1.00 96.31 112 ASP A C 1
ATOM 853 O O . ASP A 1 112 ? 5.421 -5.508 6.476 1.00 96.31 112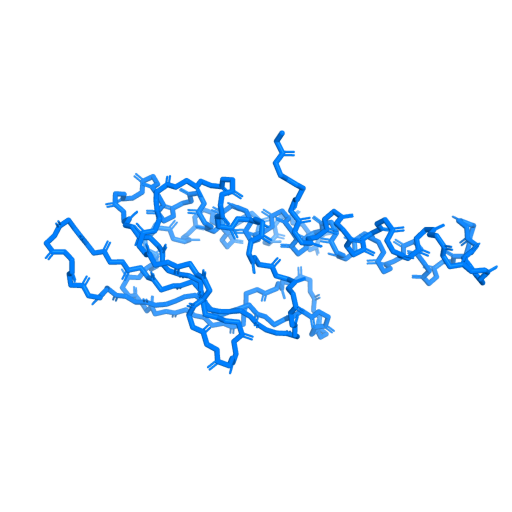 ASP A O 1
ATOM 857 N N . TYR A 1 113 ? 5.303 -7.412 7.647 1.00 98.19 113 TYR A N 1
ATOM 858 C CA . TYR A 1 113 ? 4.025 -7.097 8.282 1.00 98.19 113 TYR A CA 1
ATOM 859 C C . TYR A 1 113 ? 3.802 -7.889 9.573 1.00 98.19 113 TYR A C 1
ATOM 861 O O . TYR A 1 113 ? 4.335 -8.973 9.789 1.00 98.19 113 TYR A O 1
ATOM 869 N N . ALA A 1 114 ? 2.958 -7.352 10.454 1.00 98.38 114 ALA A N 1
ATOM 870 C CA . ALA A 1 114 ? 2.630 -8.010 11.716 1.00 98.38 114 ALA A CA 1
ATOM 871 C C . ALA A 1 114 ? 1.832 -9.313 11.498 1.00 98.38 114 ALA A C 1
ATOM 873 O O . ALA A 1 114 ? 0.823 -9.296 10.795 1.00 98.38 114 ALA A O 1
ATOM 874 N N . CYS A 1 115 ? 2.188 -10.400 12.199 1.00 98.19 115 CYS A N 1
ATOM 875 C CA . CYS A 1 115 ? 1.492 -11.699 12.114 1.00 98.19 115 CYS A CA 1
ATOM 876 C C . CYS A 1 115 ? -0.028 -11.616 12.355 1.00 98.19 115 CYS A C 1
ATOM 878 O O . CYS A 1 115 ? -0.797 -12.403 11.813 1.00 98.19 115 CYS A O 1
ATOM 880 N N . SER A 1 116 ? -0.494 -10.632 13.135 1.00 98.38 116 SER A N 1
ATOM 881 C CA . SER A 1 116 ? -1.924 -10.369 13.361 1.00 98.38 116 SER A CA 1
ATOM 882 C C . SER A 1 116 ? -2.705 -10.027 12.086 1.00 98.38 116 SER A C 1
ATOM 884 O O . SER A 1 116 ? -3.932 -10.081 12.098 1.00 98.38 116 SER A O 1
ATOM 886 N N . LEU A 1 117 ? -2.013 -9.685 10.997 1.00 98.50 117 LEU A N 1
ATOM 887 C CA . LEU A 1 117 ? -2.590 -9.335 9.703 1.00 98.50 117 LEU A CA 1
ATOM 888 C C . LEU A 1 117 ? -2.460 -10.459 8.661 1.00 98.50 117 LEU A C 1
ATOM 890 O O . LEU A 1 117 ? -2.964 -10.294 7.554 1.00 98.50 117 LEU A O 1
ATOM 894 N N . GLU A 1 118 ? -1.852 -11.608 8.994 1.00 98.12 118 GLU A N 1
ATOM 895 C CA . GLU A 1 118 ? -1.635 -12.728 8.057 1.00 98.12 118 GLU A CA 1
ATOM 896 C C . GLU A 1 118 ? -2.921 -13.164 7.348 1.00 98.12 118 GLU A C 1
ATOM 898 O O . GLU A 1 118 ? -2.935 -13.327 6.130 1.00 98.12 118 GLU A O 1
ATOM 903 N N . ALA A 1 119 ? -4.025 -13.297 8.088 1.00 98.19 119 ALA A N 1
ATOM 904 C CA . ALA A 1 119 ? -5.304 -13.705 7.510 1.00 98.19 119 ALA A CA 1
ATOM 905 C C . ALA A 1 119 ? -5.838 -12.689 6.483 1.00 98.19 119 ALA A C 1
ATOM 907 O O . ALA A 1 119 ? -6.369 -13.087 5.447 1.00 98.19 119 ALA A O 1
ATOM 908 N N . ALA A 1 120 ? -5.672 -11.388 6.745 1.00 98.38 120 ALA A N 1
ATOM 909 C CA . ALA A 1 120 ? -6.087 -10.331 5.824 1.00 98.38 120 ALA A CA 1
ATOM 910 C C . ALA A 1 120 ? -5.151 -10.234 4.606 1.00 98.38 120 ALA A C 1
ATOM 912 O O . ALA A 1 120 ? -5.603 -9.953 3.499 1.00 98.38 120 ALA A O 1
ATOM 913 N N . LEU A 1 121 ? -3.853 -10.496 4.789 1.00 98.38 121 LEU A N 1
ATOM 914 C CA . LEU A 1 121 ? -2.825 -10.315 3.759 1.00 98.38 121 LEU A CA 1
ATOM 915 C C . LEU A 1 121 ? -2.517 -11.578 2.945 1.00 98.38 121 LEU A C 1
ATOM 917 O O . LEU A 1 121 ? -1.905 -11.472 1.886 1.00 98.38 121 LEU A O 1
ATOM 921 N N . ALA A 1 122 ? -2.997 -12.756 3.345 1.00 97.94 122 ALA A N 1
ATOM 922 C CA . ALA A 1 122 ? -2.872 -13.989 2.564 1.00 97.94 122 ALA A CA 1
ATOM 923 C C . ALA A 1 122 ? -3.250 -13.837 1.067 1.00 97.94 122 ALA A C 1
ATOM 925 O O . ALA A 1 122 ? -2.447 -14.225 0.213 1.00 97.94 122 ALA A O 1
ATOM 926 N N . PRO A 1 123 ? -4.402 -13.235 0.688 1.00 97.00 123 PRO A N 1
ATOM 927 C CA . PRO A 1 123 ? -4.729 -13.004 -0.724 1.00 97.00 123 PRO A CA 1
ATOM 928 C C . PRO A 1 123 ? -3.855 -11.936 -1.406 1.00 97.00 123 PRO A C 1
ATOM 930 O O . PRO A 1 123 ? -3.861 -11.839 -2.635 1.00 97.00 123 PRO A O 1
ATOM 933 N N . VAL A 1 124 ? -3.145 -11.107 -0.637 1.00 97.50 124 VAL A N 1
ATOM 934 C CA . VAL A 1 124 ? -2.205 -10.100 -1.148 1.00 97.50 124 VAL A CA 1
ATOM 935 C C . VAL A 1 124 ? -0.886 -10.767 -1.516 1.00 97.50 124 VAL A C 1
ATOM 937 O O . VAL A 1 124 ? -0.439 -10.581 -2.643 1.00 97.50 124 VAL A O 1
ATOM 940 N N . ASN A 1 125 ? -0.343 -11.614 -0.636 1.00 95.44 125 ASN A N 1
ATOM 941 C CA . ASN A 1 125 ? 0.885 -12.375 -0.897 1.00 95.44 125 ASN A CA 1
ATOM 942 C C . ASN A 1 125 ? 0.723 -13.275 -2.128 1.00 95.44 125 ASN A C 1
ATOM 944 O O . ASN A 1 125 ? 1.503 -13.188 -3.066 1.00 95.44 125 ASN A O 1
ATOM 948 N N . ALA A 1 126 ? -0.378 -14.034 -2.204 1.00 95.31 126 ALA A N 1
ATOM 949 C CA . ALA A 1 126 ? -0.663 -14.875 -3.370 1.00 95.31 126 ALA A CA 1
ATOM 950 C C . ALA A 1 126 ? -0.774 -14.070 -4.680 1.00 95.31 126 ALA A C 1
ATOM 952 O O . ALA A 1 126 ? -0.481 -14.571 -5.764 1.00 95.31 126 ALA A O 1
ATOM 953 N N . TYR A 1 127 ? -1.224 -12.815 -4.594 1.00 95.06 127 TYR A N 1
ATOM 954 C CA . TYR A 1 127 ? -1.266 -11.923 -5.745 1.00 95.06 127 TYR A CA 1
ATOM 955 C C . TYR A 1 127 ? 0.121 -11.382 -6.100 1.00 95.06 127 TYR A C 1
ATOM 957 O O . TYR A 1 127 ? 0.449 -11.378 -7.283 1.00 95.06 127 TYR A O 1
ATOM 965 N N . ALA A 1 128 ? 0.930 -10.971 -5.120 1.00 92.81 128 ALA A N 1
ATOM 966 C CA . ALA A 1 128 ? 2.313 -10.551 -5.345 1.00 92.81 128 ALA A CA 1
ATOM 967 C C . ALA A 1 128 ? 3.130 -11.674 -6.009 1.00 92.81 128 ALA A C 1
ATOM 969 O O . ALA A 1 128 ? 3.721 -11.449 -7.065 1.00 92.81 128 ALA A O 1
ATOM 970 N N . ASP A 1 129 ? 3.019 -12.907 -5.504 1.00 91.56 129 ASP A N 1
ATOM 971 C CA . ASP A 1 129 ? 3.645 -14.100 -6.089 1.00 91.56 129 ASP A CA 1
ATOM 972 C C . ASP A 1 129 ? 3.237 -14.315 -7.557 1.00 91.56 129 ASP A C 1
ATOM 974 O O . ASP A 1 129 ? 4.051 -14.702 -8.393 1.00 91.56 129 ASP A O 1
ATOM 978 N N . SER A 1 130 ? 1.977 -14.028 -7.904 1.00 92.31 130 SER A N 1
ATOM 979 C CA . SER A 1 130 ? 1.483 -14.173 -9.282 1.00 92.31 130 SER A CA 1
ATOM 980 C C . SER A 1 130 ? 2.036 -13.129 -10.263 1.00 92.31 130 SER A C 1
ATOM 982 O O . SER A 1 130 ? 1.928 -13.319 -11.475 1.00 92.31 130 SER A O 1
ATOM 984 N N . LEU A 1 131 ? 2.594 -12.022 -9.759 1.00 87.25 131 LEU A N 1
ATOM 985 C CA . LEU A 1 131 ? 3.194 -10.957 -10.568 1.00 87.25 131 LEU A CA 1
ATOM 986 C C . LEU A 1 131 ? 4.697 -11.154 -10.796 1.00 87.25 131 LEU A C 1
ATOM 988 O O . LEU A 1 131 ? 5.222 -10.591 -11.756 1.00 87.25 131 LEU A O 1
ATOM 992 N N . ALA A 1 132 ? 5.360 -11.960 -9.962 1.00 72.56 132 ALA A N 1
ATOM 993 C CA . ALA A 1 132 ? 6.787 -12.284 -10.041 1.00 72.56 132 ALA A CA 1
ATOM 994 C C . ALA A 1 132 ? 7.138 -13.302 -11.160 1.00 72.56 132 ALA A C 1
ATOM 996 O O . ALA A 1 132 ? 8.155 -13.991 -11.088 1.00 72.56 132 ALA A O 1
ATOM 997 N N . ALA A 1 133 ? 6.286 -13.422 -12.187 1.00 51.72 133 ALA A N 1
ATOM 998 C CA . ALA A 1 133 ? 6.398 -14.376 -13.298 1.00 51.72 133 ALA A CA 1
ATOM 999 C C . ALA A 1 133 ? 6.859 -13.735 -14.620 1.00 51.72 133 ALA A C 1
ATOM 1001 O O . ALA A 1 133 ? 6.457 -12.584 -14.928 1.00 51.72 133 ALA A O 1
#

pLDDT: mean 93.66, std 8.49, range [48.22, 98.88]

Radius of gyration: 15.02 Å; chains: 1; bounding box: 29×31×45 Å

Foldseek 3Di:
DQDFLLRVVLVVLCPDPPDDPVDPVNVVLNVLSVLQLVLQLLLLVLLLVVVWFWWKDAVDGTPGDRDSDSRSNRNPPPPHQKIKIFTAHPVRHTQKIWIAGGPDPDLYRTPDIDPSCCVSCVVSVVVSVVRRD